Protein AF-A0A7Y2GN06-F1 (afdb_monomer)

Nearest PDB structures (foldseek):
  9jxc-assembly2_D  TM=3.161E-01  e=1.067E-01  Acinetobacter baumannii
  9k1j-assembly1_B  TM=3.223E-01  e=1.672E-01  Acinetobacter baumannii
  9jxc-assembly2_C  TM=3.190E-01  e=2.162E-01  Acinetobacter baumannii
  6mjn-assembly2_C  TM=3.374E-01  e=7.797E-01  Legionella pneumophila
  6d9n-assembly1_A  TM=2.687E-01  e=6.859E-01  Elizabethkingia anophelis NUHP1

Mean predicted aligned error: 3.83 Å

Sequence (96 aa):
MKLSEIKTHLNKLETIAFLLPNGELVPNHFHVTEVGKITKNFIDCGGTVRKEEVVNFQLWDANDYDHRLHPEKLLSIIDLSEKILEIGDLEIEVEY

Solvent-accessible surface area (backbone atoms only — not comparable to full-atom values): 5741 Å² total; per-residue (Å²): 99,37,50,66,54,52,50,58,49,36,78,72,42,86,68,68,81,51,73,44,97,90,72,48,68,56,65,69,26,40,39,78,80,45,71,45,80,48,76,51,78,47,69,51,99,85,67,56,74,47,79,49,67,35,33,38,39,35,45,44,84,51,98,46,80,86,46,62,61,44,28,68,58,54,46,54,50,49,56,50,40,31,67,74,69,68,53,70,86,31,43,54,46,78,46,115

Structure (mmCIF, N/CA/C/O backbone):
data_AF-A0A7Y2GN06-F1
#
_entry.id   AF-A0A7Y2GN06-F1
#
loop_
_atom_site.group_PDB
_atom_site.id
_atom_site.type_symbol
_atom_site.label_atom_id
_atom_site.label_alt_id
_atom_site.label_comp_id
_atom_site.label_asym_id
_atom_site.label_entity_id
_atom_site.label_seq_id
_atom_site.pdbx_PDB_ins_code
_atom_site.Cartn_x
_atom_site.Cartn_y
_atom_site.Cartn_z
_atom_site.occupancy
_atom_site.B_iso_or_equiv
_atom_site.auth_seq_id
_atom_site.auth_comp_id
_atom_site.auth_asym_id
_atom_site.auth_atom_id
_atom_site.pdbx_PDB_model_num
ATOM 1 N N . MET A 1 1 ? -8.178 -5.584 -1.508 1.00 91.94 1 MET A N 1
ATOM 2 C CA . MET A 1 1 ? -7.242 -6.723 -1.391 1.00 91.94 1 MET A CA 1
ATOM 3 C C . MET A 1 1 ? -6.280 -6.378 -0.284 1.00 91.94 1 MET A C 1
ATOM 5 O O . MET A 1 1 ? -5.927 -5.207 -0.153 1.00 91.94 1 MET A O 1
ATOM 9 N N . LYS A 1 2 ? -5.852 -7.368 0.487 1.00 97.12 2 LYS A N 1
ATOM 10 C CA . LYS A 1 2 ? -4.952 -7.157 1.615 1.00 97.12 2 LYS A CA 1
ATOM 11 C C . LYS A 1 2 ? -3.483 -7.132 1.219 1.00 97.12 2 LYS A C 1
ATOM 13 O O . LYS A 1 2 ? -3.086 -7.614 0.154 1.00 97.12 2 LYS A O 1
ATOM 18 N N . LEU A 1 3 ? -2.660 -6.627 2.134 1.00 96.94 3 LEU A N 1
ATOM 19 C CA . LEU A 1 3 ? -1.209 -6.586 1.989 1.00 96.94 3 LEU A CA 1
ATOM 20 C C . LEU A 1 3 ? -0.581 -7.979 1.824 1.00 96.94 3 LEU A C 1
ATOM 22 O O . LEU A 1 3 ? 0.253 -8.186 0.944 1.00 96.94 3 LEU A O 1
ATOM 26 N N . SER A 1 4 ? -1.028 -8.976 2.589 1.00 97.19 4 SER A N 1
ATOM 27 C CA . SER A 1 4 ? -0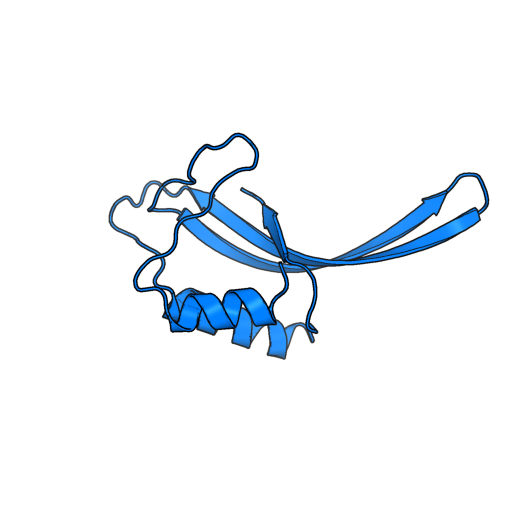.571 -10.364 2.420 1.00 97.19 4 SER A CA 1
ATOM 28 C C . SER A 1 4 ? -0.909 -10.952 1.041 1.00 97.19 4 SER A C 1
ATOM 30 O O . SER A 1 4 ? -0.113 -11.697 0.454 1.00 97.19 4 SER A O 1
ATOM 32 N N . GLU A 1 5 ? -2.065 -10.587 0.486 1.00 97.19 5 GLU A N 1
ATOM 33 C CA . GLU A 1 5 ? -2.522 -11.056 -0.822 1.00 97.19 5 GLU A CA 1
ATOM 34 C C . GLU A 1 5 ? -1.650 -10.481 -1.938 1.00 97.19 5 GLU A C 1
ATOM 36 O O . GLU A 1 5 ? -1.136 -11.241 -2.763 1.00 97.19 5 GLU A O 1
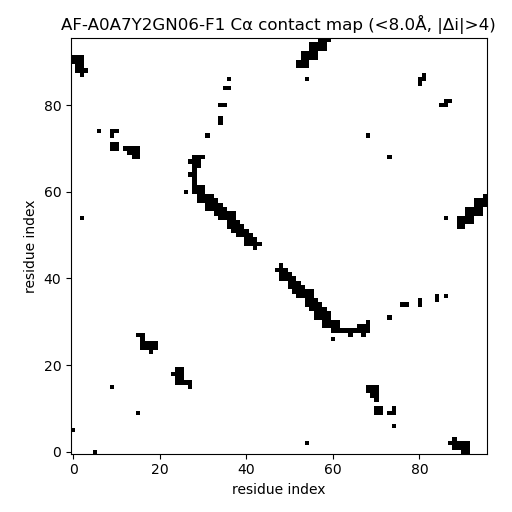ATOM 41 N N . ILE A 1 6 ? -1.401 -9.162 -1.946 1.00 95.38 6 ILE A N 1
ATOM 42 C CA . ILE A 1 6 ? -0.577 -8.553 -3.000 1.00 95.38 6 ILE A CA 1
ATOM 43 C C . ILE A 1 6 ? 0.851 -9.090 -2.963 1.00 95.38 6 ILE A C 1
ATOM 45 O O . ILE A 1 6 ? 1.399 -9.415 -4.012 1.00 95.38 6 ILE A O 1
ATOM 49 N N . LYS A 1 7 ? 1.430 -9.300 -1.773 1.00 96.69 7 LYS A N 1
ATOM 50 C CA . LYS A 1 7 ? 2.759 -9.911 -1.632 1.00 96.69 7 LYS A CA 1
ATOM 51 C C . LYS A 1 7 ? 2.787 -11.312 -2.234 1.00 96.69 7 LYS A C 1
ATOM 53 O O . LYS A 1 7 ? 3.735 -11.671 -2.931 1.00 96.69 7 LYS A O 1
ATOM 58 N N . THR A 1 8 ? 1.730 -12.096 -2.032 1.00 96.56 8 THR A N 1
ATOM 59 C CA . THR A 1 8 ? 1.600 -13.432 -2.634 1.00 96.56 8 THR A CA 1
ATOM 60 C C . THR A 1 8 ? 1.535 -13.368 -4.161 1.00 96.56 8 THR A C 1
ATOM 62 O O . THR A 1 8 ? 2.138 -14.208 -4.832 1.00 96.56 8 THR A O 1
ATOM 65 N N . HIS A 1 9 ? 0.836 -12.378 -4.723 1.00 94.94 9 HIS A N 1
ATOM 66 C CA . HIS A 1 9 ? 0.788 -12.162 -6.169 1.00 94.94 9 HIS A CA 1
ATOM 67 C C . HIS A 1 9 ? 2.137 -11.702 -6.732 1.00 94.94 9 HIS A C 1
ATOM 69 O O . HIS A 1 9 ? 2.605 -12.277 -7.711 1.00 94.94 9 HIS A O 1
ATOM 75 N N . LEU A 1 10 ? 2.797 -10.731 -6.095 1.00 95.06 10 LEU A N 1
ATOM 76 C CA . LEU A 1 10 ? 4.078 -10.179 -6.550 1.00 95.06 10 LEU A CA 1
ATOM 77 C C . LEU A 1 10 ? 5.183 -11.236 -6.638 1.00 95.06 10 LEU A C 1
ATOM 79 O O . LEU A 1 10 ? 5.987 -11.185 -7.558 1.00 95.06 10 LEU A O 1
ATOM 83 N N . ASN A 1 11 ? 5.172 -12.241 -5.759 1.00 93.00 11 ASN A N 1
ATOM 84 C CA . ASN A 1 11 ? 6.114 -13.366 -5.816 1.00 93.00 11 ASN A CA 1
ATOM 85 C C . ASN A 1 11 ? 5.933 -14.289 -7.039 1.00 93.00 11 ASN A C 1
ATOM 87 O O . ASN A 1 11 ? 6.771 -15.153 -7.280 1.00 93.00 11 ASN A O 1
ATOM 91 N N . LYS A 1 12 ? 4.825 -14.168 -7.780 1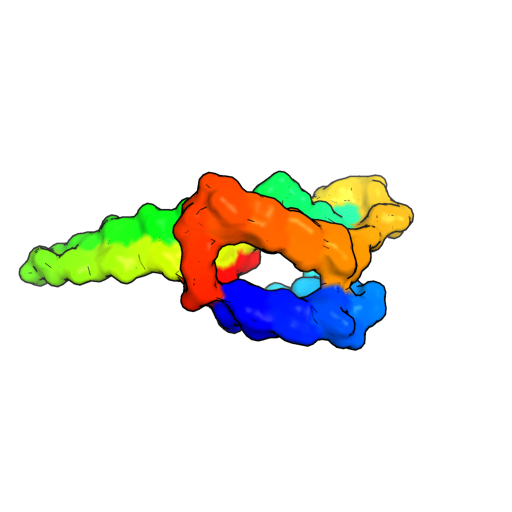.00 94.25 12 LYS A N 1
ATOM 92 C CA . LYS A 1 12 ? 4.491 -15.025 -8.932 1.00 94.25 12 LYS A CA 1
ATOM 93 C C . LYS A 1 12 ? 4.425 -14.265 -10.252 1.00 94.25 12 LYS A C 1
ATOM 95 O O . LYS A 1 12 ? 4.326 -14.889 -11.304 1.00 94.25 12 LYS A O 1
ATOM 100 N N . LEU A 1 13 ? 4.391 -12.938 -10.196 1.00 92.38 13 LEU A N 1
ATOM 101 C CA . LEU A 1 13 ? 4.265 -12.090 -11.369 1.00 92.38 13 LEU A CA 1
ATOM 102 C C . LEU A 1 13 ? 5.648 -11.791 -11.939 1.00 92.38 13 LEU A C 1
ATOM 104 O O . LEU A 1 13 ? 6.576 -11.484 -11.202 1.00 92.38 13 LEU A O 1
ATOM 108 N N . GLU A 1 14 ? 5.758 -11.804 -13.264 1.00 89.56 14 GLU A N 1
ATOM 109 C CA . GLU A 1 14 ? 6.915 -11.230 -13.964 1.00 89.56 14 GLU A CA 1
ATOM 110 C C . GLU A 1 14 ? 6.740 -9.718 -14.156 1.00 89.56 14 GLU A C 1
ATOM 112 O O . GLU A 1 14 ? 7.709 -8.963 -14.247 1.00 89.56 14 GLU A O 1
ATOM 117 N N . THR A 1 15 ? 5.486 -9.258 -14.202 1.00 89.50 15 THR A N 1
ATOM 118 C CA . THR A 1 15 ? 5.143 -7.875 -14.519 1.00 89.50 15 THR A CA 1
ATOM 119 C C . THR A 1 15 ? 3.912 -7.377 -13.771 1.00 89.50 15 THR A C 1
ATOM 121 O O . THR A 1 15 ? 2.984 -8.150 -13.540 1.00 89.50 15 THR A O 1
ATOM 124 N N . ILE A 1 16 ? 3.872 -6.076 -13.470 1.00 90.19 16 ILE A N 1
ATOM 125 C CA . ILE A 1 16 ? 2.760 -5.406 -12.779 1.00 90.19 16 ILE A CA 1
ATOM 126 C C . ILE A 1 16 ? 1.977 -4.533 -13.766 1.00 90.19 16 ILE A C 1
ATOM 128 O O . ILE A 1 16 ? 2.573 -3.905 -14.644 1.00 90.19 16 ILE A O 1
ATOM 132 N N . ALA A 1 17 ? 0.659 -4.485 -13.592 1.00 90.00 17 ALA A N 1
ATOM 133 C CA . ALA A 1 17 ? -0.231 -3.482 -14.164 1.00 90.00 17 ALA A CA 1
ATOM 134 C C . ALA A 1 17 ? -1.363 -3.203 -13.163 1.00 90.00 17 ALA A C 1
ATOM 136 O O . ALA A 1 17 ? -1.791 -4.118 -12.455 1.00 90.00 17 ALA A O 1
ATOM 137 N N . PHE A 1 18 ? -1.846 -1.963 -13.114 1.00 89.12 18 PHE A N 1
ATOM 138 C CA . PHE A 1 18 ? -2.995 -1.575 -12.296 1.00 89.12 18 PHE A CA 1
ATOM 139 C C . PHE A 1 18 ? -4.191 -1.284 -13.197 1.00 89.12 18 PHE A C 1
ATOM 141 O O . PHE A 1 18 ? -4.067 -0.557 -14.181 1.00 89.12 18 PHE A O 1
ATOM 148 N N . LEU A 1 19 ? -5.340 -1.868 -12.860 1.00 90.25 19 LEU A N 1
ATOM 149 C CA . LEU A 1 19 ? -6.610 -1.628 -13.536 1.00 90.25 19 LEU A CA 1
ATOM 150 C C . LEU A 1 19 ? -7.454 -0.695 -12.670 1.00 90.25 19 LEU A C 1
ATOM 152 O O . LEU A 1 19 ? -7.757 -1.014 -11.520 1.00 90.25 19 LEU A O 1
ATOM 156 N N . LEU A 1 20 ? -7.831 0.445 -13.231 1.00 86.88 20 LEU A N 1
ATOM 157 C CA . LEU A 1 20 ? -8.701 1.418 -12.592 1.00 86.88 20 LEU A CA 1
ATOM 158 C C . LEU A 1 20 ? -10.157 0.917 -12.569 1.00 86.88 20 LEU A C 1
ATOM 160 O O . LEU A 1 20 ? -10.552 0.108 -13.415 1.00 86.88 20 LEU A O 1
ATOM 164 N N . PRO A 1 21 ? -11.007 1.415 -11.649 1.00 87.06 21 PRO A N 1
ATOM 165 C CA . PRO A 1 21 ? -12.412 1.000 -11.562 1.00 87.06 21 PRO A CA 1
ATOM 166 C C . PRO A 1 21 ? -13.233 1.260 -12.834 1.00 87.06 21 PRO A C 1
ATOM 168 O O . PRO A 1 21 ? -14.245 0.601 -13.059 1.00 87.06 21 PRO A O 1
ATOM 171 N N . ASN A 1 22 ? -12.805 2.213 -13.668 1.00 90.25 22 ASN A N 1
ATOM 172 C CA . ASN A 1 22 ? -13.411 2.513 -14.968 1.00 90.25 22 ASN A CA 1
ATOM 173 C C . ASN A 1 22 ? -12.995 1.522 -16.081 1.00 90.25 22 ASN A C 1
ATOM 175 O O . ASN A 1 22 ? -13.508 1.616 -17.193 1.00 90.25 22 ASN A O 1
ATOM 179 N N . GLY A 1 23 ? -12.098 0.575 -15.791 1.00 92.12 23 GLY A N 1
ATOM 180 C CA . GLY A 1 23 ? -11.584 -0.416 -16.736 1.00 92.12 23 GLY A CA 1
ATOM 181 C C . GLY A 1 23 ? -10.344 0.023 -17.519 1.00 92.12 23 GLY A C 1
ATOM 182 O O . GLY A 1 23 ? -9.862 -0.747 -18.350 1.00 92.12 23 GLY A O 1
ATOM 183 N N . GLU A 1 24 ? -9.809 1.219 -17.274 1.00 90.88 24 GLU A N 1
ATOM 184 C CA . GLU A 1 24 ? -8.565 1.681 -17.895 1.00 90.88 24 GLU A CA 1
ATOM 185 C C . GLU A 1 24 ? -7.338 1.137 -17.156 1.00 90.88 24 GLU A C 1
ATOM 187 O O . GLU A 1 24 ? -7.350 0.953 -15.939 1.00 90.88 24 GLU A O 1
ATOM 192 N N . LEU A 1 25 ? -6.260 0.870 -17.893 1.00 90.06 25 LEU A N 1
ATOM 193 C CA . LEU A 1 25 ? -4.982 0.483 -17.303 1.00 90.06 25 LEU A CA 1
ATOM 194 C C . LEU A 1 25 ? -4.143 1.725 -17.020 1.00 90.06 25 LEU A C 1
ATOM 196 O O . LEU A 1 25 ? -3.976 2.574 -17.896 1.00 90.06 25 LEU A O 1
ATOM 200 N N . VAL A 1 26 ? -3.555 1.777 -15.827 1.00 88.81 26 VAL A N 1
ATOM 201 C CA . VAL A 1 26 ? -2.474 2.714 -15.518 1.00 88.81 26 VAL A CA 1
ATOM 202 C C . VAL A 1 26 ? -1.304 2.447 -16.483 1.00 88.81 26 VAL A C 1
ATOM 204 O O . VAL A 1 26 ? -0.953 1.274 -16.678 1.00 88.81 26 VAL A O 1
ATOM 207 N N . PRO A 1 27 ? -0.695 3.477 -17.103 1.00 89.31 27 PRO A N 1
ATOM 208 C CA . PRO A 1 27 ? 0.417 3.296 -18.031 1.00 89.31 27 PRO A CA 1
ATOM 209 C C . PRO A 1 27 ? 1.571 2.519 -17.403 1.00 89.31 27 PRO A C 1
ATOM 2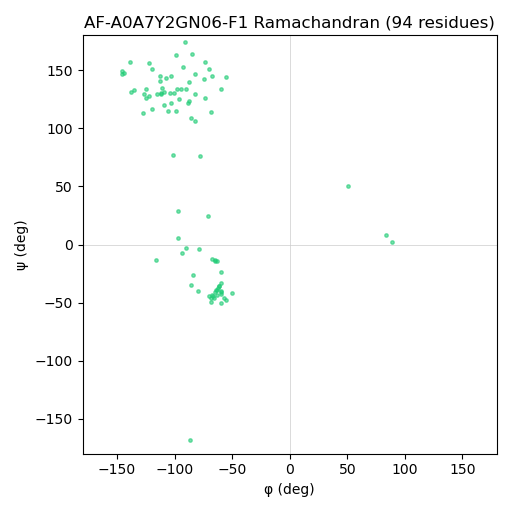11 O O . PRO A 1 27 ? 1.876 2.668 -16.226 1.00 89.31 27 PRO A O 1
ATOM 214 N N . ASN A 1 28 ? 2.247 1.681 -18.193 1.00 86.69 28 ASN A N 1
ATOM 215 C CA . ASN A 1 28 ? 3.267 0.754 -17.678 1.00 86.69 28 ASN A CA 1
ATOM 216 C C . ASN A 1 28 ? 4.494 1.437 -17.038 1.00 86.69 28 ASN A C 1
ATOM 218 O O . ASN A 1 28 ? 5.263 0.751 -16.363 1.00 86.69 28 ASN A O 1
ATOM 222 N N . HIS A 1 29 ? 4.671 2.743 -17.257 1.00 87.75 29 HIS A N 1
ATOM 223 C CA . HIS A 1 29 ? 5.744 3.579 -16.712 1.00 87.75 29 HIS A CA 1
ATOM 224 C C . HIS A 1 29 ? 5.332 4.354 -15.451 1.00 87.75 29 HIS A C 1
ATOM 226 O O . HIS A 1 29 ? 5.844 5.432 -15.151 1.00 87.75 29 HIS A O 1
ATOM 232 N N . PHE A 1 30 ? 4.393 3.800 -14.686 1.00 89.62 30 PHE A N 1
ATOM 233 C CA . PHE A 1 30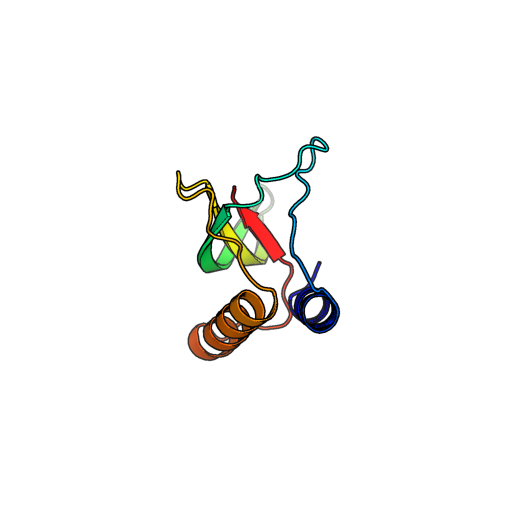 ? 4.046 4.346 -13.386 1.00 89.62 30 PHE A CA 1
ATOM 234 C C . PHE A 1 30 ? 5.175 4.136 -12.368 1.00 89.62 30 PHE A C 1
ATOM 236 O O . PHE A 1 30 ? 5.901 3.137 -12.371 1.00 89.62 30 PHE A O 1
ATOM 243 N N . HIS A 1 31 ? 5.249 5.057 -11.418 1.00 89.44 31 HIS A N 1
ATOM 244 C CA . HIS A 1 31 ? 6.089 4.969 -10.237 1.00 89.44 31 HIS A CA 1
ATOM 245 C C . HIS A 1 31 ? 5.213 4.830 -9.001 1.00 89.44 31 HIS A C 1
ATOM 247 O O . HIS A 1 31 ? 4.194 5.500 -8.892 1.00 89.44 31 HIS A O 1
ATOM 253 N N . VAL A 1 32 ? 5.635 4.001 -8.045 1.00 92.06 32 VAL A N 1
ATOM 254 C CA . VAL A 1 32 ? 5.117 4.078 -6.674 1.00 92.06 32 VAL A CA 1
ATOM 255 C C . VAL A 1 32 ? 5.954 5.120 -5.951 1.00 92.06 32 VAL A C 1
ATOM 257 O O . VAL A 1 32 ? 7.140 4.890 -5.701 1.00 92.06 32 VAL A O 1
ATOM 260 N N . THR A 1 33 ? 5.368 6.278 -5.668 1.00 92.12 33 THR A N 1
ATOM 261 C CA . THR A 1 33 ? 6.078 7.375 -5.000 1.00 92.12 33 THR A CA 1
ATOM 262 C C . THR A 1 33 ? 6.038 7.219 -3.491 1.00 92.12 33 THR A C 1
ATOM 264 O O . THR A 1 33 ? 7.015 7.538 -2.818 1.00 92.12 33 THR A O 1
ATOM 267 N N . GLU A 1 34 ? 4.928 6.700 -2.962 1.00 94.88 34 GLU A N 1
ATOM 268 C CA . GLU A 1 34 ? 4.705 6.562 -1.527 1.00 94.88 34 GLU A CA 1
ATOM 269 C C . GLU A 1 34 ? 3.924 5.283 -1.206 1.00 94.88 34 GLU A C 1
ATOM 271 O O . GLU A 1 34 ? 3.068 4.835 -1.972 1.00 94.88 34 GLU A O 1
ATOM 276 N N . VAL A 1 35 ? 4.228 4.702 -0.044 1.00 97.19 35 VAL A N 1
ATOM 277 C CA . VAL A 1 35 ? 3.423 3.657 0.594 1.00 97.19 35 VAL A CA 1
ATOM 278 C C . VAL A 1 35 ? 3.155 4.108 2.022 1.00 97.19 35 VAL A C 1
ATOM 280 O O . VAL A 1 35 ? 4.089 4.212 2.819 1.00 97.19 35 VAL A O 1
ATOM 283 N N . GLY A 1 36 ? 1.894 4.390 2.338 1.00 97.00 36 GLY A N 1
ATOM 284 C CA . GLY A 1 36 ? 1.484 4.975 3.613 1.00 97.00 36 GLY A CA 1
ATOM 285 C C . GLY A 1 36 ? 0.468 4.126 4.369 1.00 97.00 36 GLY A C 1
ATOM 286 O O . GLY A 1 36 ? -0.291 3.363 3.779 1.00 97.00 36 GLY A O 1
ATOM 287 N N . LYS A 1 37 ? 0.417 4.297 5.694 1.00 97.62 37 LYS A N 1
ATOM 288 C CA . LYS A 1 37 ? -0.683 3.817 6.541 1.00 97.62 37 LYS A CA 1
ATOM 289 C C . LYS A 1 37 ? -1.623 4.983 6.820 1.00 97.62 37 LYS A C 1
ATOM 291 O O . LYS A 1 37 ? -1.241 5.931 7.503 1.00 97.62 37 LYS A O 1
ATOM 296 N N . ILE A 1 38 ? -2.853 4.907 6.327 1.00 97.06 38 ILE A N 1
ATOM 297 C CA . ILE A 1 38 ? -3.870 5.934 6.555 1.00 97.06 38 ILE A CA 1
ATOM 298 C C . ILE A 1 38 ? -4.806 5.462 7.663 1.00 97.06 38 ILE A C 1
ATOM 300 O O . ILE A 1 38 ? -5.318 4.347 7.628 1.00 97.06 38 ILE A O 1
ATOM 304 N N . THR A 1 39 ? -5.038 6.322 8.656 1.00 97.19 39 THR A N 1
ATOM 305 C CA . THR A 1 39 ? -6.025 6.097 9.719 1.00 97.19 39 THR A CA 1
ATOM 306 C C . THR A 1 39 ? -7.067 7.202 9.681 1.00 97.19 39 THR A C 1
ATOM 308 O O . THR A 1 39 ? -6.750 8.366 9.923 1.00 97.19 39 THR A O 1
ATOM 311 N N . LYS A 1 40 ? -8.321 6.845 9.410 1.00 96.62 40 LYS A N 1
ATOM 312 C CA . LYS A 1 40 ? -9.454 7.775 9.404 1.00 96.62 40 LYS A CA 1
ATOM 313 C C . LYS A 1 40 ? -10.373 7.444 10.576 1.00 96.62 40 LYS A C 1
ATOM 315 O O . LYS A 1 40 ? -10.746 6.290 10.781 1.00 96.62 40 LYS A O 1
ATOM 320 N N . ASN A 1 41 ? -10.742 8.461 11.348 1.00 97.75 41 ASN A N 1
ATOM 321 C CA . ASN A 1 41 ? -11.757 8.351 12.393 1.00 97.75 41 ASN A CA 1
ATOM 322 C C . ASN A 1 41 ? -12.974 9.161 11.959 1.00 97.75 41 ASN A C 1
ATOM 324 O O . ASN A 1 41 ? -12.850 10.326 11.589 1.00 97.75 41 ASN A O 1
ATOM 328 N N . PHE A 1 42 ? -14.139 8.537 12.011 1.00 97.75 42 PHE A N 1
ATOM 329 C CA . PHE A 1 42 ? -15.407 9.116 11.606 1.00 97.75 42 PHE A CA 1
ATOM 330 C C . PHE A 1 42 ? -16.357 9.149 12.795 1.00 97.75 42 PHE A C 1
ATOM 332 O O . PHE A 1 42 ? -16.295 8.277 13.663 1.00 97.75 42 PHE A O 1
ATOM 339 N N . ILE A 1 43 ? -17.262 10.121 12.791 1.00 98.12 43 ILE A N 1
ATOM 340 C CA . ILE A 1 43 ? -18.404 10.188 13.697 1.00 98.12 43 ILE A CA 1
ATOM 341 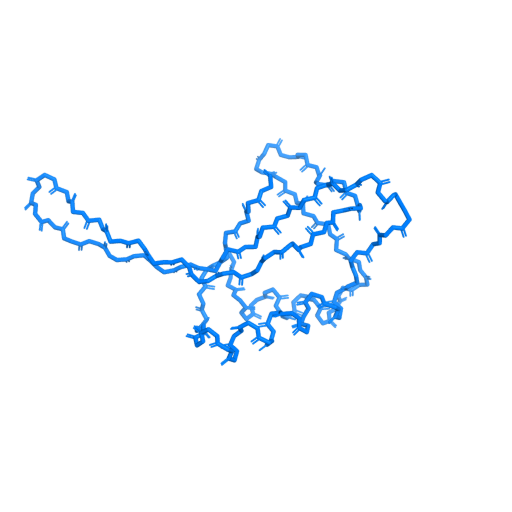C C . ILE A 1 43 ? -19.643 10.556 12.883 1.00 98.12 43 ILE A C 1
ATOM 343 O O . ILE A 1 43 ? -19.583 11.452 12.039 1.00 98.12 43 ILE A O 1
ATOM 347 N N . ASP A 1 44 ? -20.741 9.836 13.088 1.00 96.81 44 ASP A N 1
ATOM 348 C CA . ASP A 1 44 ? -22.017 10.148 12.443 1.00 96.81 44 ASP A CA 1
ATOM 349 C C . ASP A 1 44 ? -22.878 11.104 13.291 1.00 96.81 44 ASP A C 1
ATOM 351 O O . ASP A 1 44 ? -22.543 11.446 14.428 1.00 96.81 44 ASP A O 1
ATOM 355 N N . CYS A 1 45 ? -24.013 11.551 12.745 1.00 96.69 45 CYS A N 1
ATOM 356 C CA . CYS A 1 45 ? -24.941 12.431 13.461 1.00 96.69 45 CYS A CA 1
ATOM 357 C C . CYS A 1 45 ? -25.598 11.777 14.693 1.00 96.69 45 CYS A C 1
ATOM 359 O O . CYS A 1 45 ? -26.163 12.491 15.519 1.00 96.69 45 CYS A O 1
ATOM 361 N N . GLY A 1 46 ? -25.516 10.448 14.829 1.00 97.56 46 GLY A N 1
ATOM 362 C CA . GLY A 1 46 ? -25.958 9.684 15.997 1.00 97.56 46 GLY A CA 1
ATOM 363 C C . GLY A 1 46 ? -24.872 9.491 17.061 1.00 97.56 46 GLY A C 1
ATOM 364 O O . GLY A 1 46 ? -25.158 8.934 18.119 1.00 97.56 46 GLY A O 1
ATOM 365 N N . GLY A 1 47 ? -23.643 9.956 16.812 1.00 97.38 47 GLY A N 1
ATOM 366 C CA . GLY A 1 47 ? -22.506 9.819 17.719 1.00 97.38 47 GLY A CA 1
ATOM 367 C C . GLY A 1 47 ? -21.763 8.483 17.617 1.00 97.38 47 GLY A C 1
ATOM 368 O O . GLY A 1 47 ? -20.882 8.223 18.438 1.00 97.38 47 GLY A O 1
ATOM 369 N N . THR A 1 48 ? -22.073 7.633 16.633 1.00 98.00 48 THR A N 1
ATOM 370 C CA . THR A 1 48 ? -21.343 6.376 16.422 1.00 98.00 48 THR A CA 1
ATOM 371 C C . THR A 1 48 ? -19.972 6.676 15.832 1.00 98.00 48 THR A C 1
ATOM 373 O O . THR A 1 48 ? -19.861 7.333 14.795 1.00 98.00 48 THR A O 1
ATOM 376 N N . VAL A 1 49 ? -18.921 6.166 16.476 1.00 97.81 49 VAL A N 1
ATOM 377 C CA . VAL A 1 49 ? -17.538 6.315 16.012 1.00 97.81 49 VAL A CA 1
ATOM 378 C C . VAL A 1 49 ? -17.133 5.109 15.172 1.00 97.81 49 VAL A C 1
ATOM 380 O O . VAL A 1 49 ? -17.335 3.964 15.573 1.00 97.81 49 VAL A O 1
ATOM 383 N N . ARG A 1 50 ? -16.505 5.366 14.023 1.00 97.62 50 ARG A N 1
ATOM 384 C CA . ARG A 1 50 ? -15.906 4.343 13.158 1.00 97.62 50 ARG A CA 1
ATOM 385 C C . ARG A 1 50 ? -14.440 4.671 12.915 1.00 97.62 50 ARG A C 1
ATOM 387 O O . ARG A 1 50 ? -14.115 5.804 12.574 1.00 97.62 50 ARG A O 1
ATOM 394 N N . LYS A 1 51 ? -13.571 3.672 13.046 1.00 97.19 51 LYS A N 1
ATOM 395 C CA . LYS A 1 51 ? -12.151 3.768 12.705 1.00 97.19 51 LYS A CA 1
ATOM 396 C C . LYS A 1 51 ? -11.870 2.915 11.474 1.00 97.19 51 LYS A C 1
ATOM 398 O O . LYS A 1 51 ? -12.330 1.780 11.397 1.00 97.19 51 LYS A O 1
ATOM 403 N N . GLU A 1 52 ? -11.123 3.471 10.538 1.00 96.62 52 GLU A N 1
ATOM 404 C CA . GLU A 1 52 ? -10.707 2.823 9.300 1.00 96.62 52 GLU A CA 1
ATOM 405 C C . GLU A 1 52 ? -9.185 2.926 9.196 1.00 96.62 52 GLU A C 1
ATOM 407 O O . GLU A 1 52 ? -8.624 4.008 9.381 1.00 96.62 52 GLU A O 1
ATOM 412 N N . GLU A 1 53 ? -8.524 1.797 8.948 1.00 97.75 53 GLU A N 1
ATOM 413 C CA . GLU A 1 53 ? -7.085 1.726 8.695 1.00 97.75 53 GLU A CA 1
ATOM 414 C C . GLU A 1 53 ? -6.847 1.015 7.367 1.00 97.75 53 GLU A C 1
ATOM 416 O O . GLU A 1 53 ? -7.325 -0.102 7.167 1.00 97.75 53 GLU A O 1
ATOM 421 N N . VAL A 1 54 ? -6.103 1.666 6.478 1.00 97.94 54 VAL A N 1
ATOM 422 C CA . VAL A 1 54 ? -5.791 1.166 5.134 1.00 97.94 54 VAL A CA 1
ATOM 423 C C . VAL A 1 54 ? -4.338 1.459 4.784 1.00 97.94 54 VAL A C 1
ATOM 425 O O . VAL A 1 54 ? -3.714 2.365 5.345 1.00 97.94 54 VAL A O 1
ATOM 428 N N . VAL A 1 55 ? -3.800 0.689 3.847 1.00 98.12 55 VAL A N 1
ATOM 429 C CA . VAL A 1 55 ? -2.512 0.951 3.206 1.00 98.12 55 VAL A CA 1
ATOM 430 C C . VAL A 1 55 ? -2.776 1.673 1.902 1.00 98.12 55 VAL A C 1
ATOM 432 O O . VAL A 1 55 ? -3.521 1.172 1.073 1.00 98.12 55 VAL A O 1
ATOM 435 N N . ASN A 1 56 ? -2.167 2.831 1.706 1.00 97.25 56 ASN A N 1
ATOM 436 C CA . ASN A 1 56 ? -2.278 3.584 0.467 1.00 97.25 56 ASN A CA 1
ATOM 437 C C . ASN A 1 56 ? -1.000 3.423 -0.355 1.00 97.25 56 ASN A C 1
ATOM 439 O O . ASN A 1 56 ? 0.099 3.585 0.182 1.00 97.25 56 ASN A O 1
ATOM 443 N N . PHE A 1 57 ? -1.152 3.091 -1.635 1.00 95.75 57 PHE A N 1
ATOM 444 C CA . PHE A 1 57 ? -0.085 3.166 -2.628 1.00 95.75 57 PHE A CA 1
ATOM 445 C C . PHE A 1 57 ? -0.344 4.368 -3.528 1.00 95.75 57 PHE A C 1
ATOM 447 O O . PHE A 1 57 ? -1.316 4.362 -4.284 1.00 95.75 57 PHE A O 1
ATOM 454 N N . GLN A 1 58 ? 0.544 5.357 -3.471 1.00 95.12 58 GLN A N 1
ATOM 455 C CA . GLN A 1 58 ? 0.489 6.504 -4.365 1.00 95.12 58 GLN A CA 1
ATOM 456 C C . GLN A 1 58 ? 1.270 6.193 -5.639 1.00 95.12 58 GLN A C 1
ATOM 458 O O . GLN A 1 58 ? 2.467 5.883 -5.597 1.00 95.12 58 GLN A O 1
ATOM 463 N N . LEU A 1 59 ? 0.573 6.268 -6.765 1.00 92.19 59 LEU A N 1
ATOM 464 C CA . LEU A 1 59 ? 1.094 6.069 -8.102 1.00 92.19 59 LEU A CA 1
ATOM 465 C C . LEU A 1 59 ? 1.270 7.420 -8.799 1.00 92.19 59 LEU A C 1
ATOM 467 O O . LEU A 1 59 ? 0.480 8.339 -8.617 1.00 92.19 59 LEU A O 1
ATOM 471 N N . TRP A 1 60 ? 2.304 7.531 -9.623 1.00 87.69 60 TRP A N 1
ATOM 472 C CA . TRP A 1 60 ? 2.556 8.701 -10.457 1.00 87.69 60 TRP A CA 1
ATOM 473 C C . TRP A 1 60 ? 3.002 8.266 -11.850 1.00 87.69 60 TRP A C 1
ATOM 475 O O . TRP A 1 60 ? 3.908 7.442 -11.980 1.00 87.69 60 TRP A O 1
ATOM 485 N N . ASP A 1 61 ? 2.398 8.837 -12.887 1.00 80.38 61 ASP A N 1
ATOM 486 C CA . ASP A 1 61 ? 2.843 8.680 -14.271 1.00 80.38 61 ASP A CA 1
ATOM 487 C C . ASP A 1 61 ? 3.986 9.669 -14.553 1.00 80.38 61 ASP A C 1
ATOM 489 O O . ASP A 1 61 ? 3.793 10.887 -14.594 1.00 80.38 61 ASP A O 1
ATOM 493 N N . ALA A 1 62 ? 5.217 9.164 -14.646 1.00 72.38 62 ALA A N 1
ATOM 494 C CA . ALA A 1 62 ? 6.362 9.985 -15.026 1.00 72.38 62 ALA A CA 1
ATOM 495 C C . ALA A 1 62 ? 6.588 9.903 -16.537 1.00 72.38 62 ALA A C 1
ATOM 497 O O . ALA A 1 62 ? 6.374 8.866 -17.145 1.00 72.38 62 ALA A O 1
ATOM 498 N N . ASN A 1 63 ? 7.173 10.939 -17.141 1.00 74.56 63 ASN A N 1
ATOM 499 C CA . ASN A 1 63 ? 7.569 10.914 -18.558 1.00 74.56 63 ASN A CA 1
ATOM 500 C C . ASN A 1 63 ? 8.787 9.996 -18.855 1.00 74.56 63 ASN A C 1
ATOM 502 O O . ASN A 1 63 ? 9.516 10.236 -19.818 1.00 74.56 63 ASN A O 1
ATOM 506 N N . ASP A 1 64 ? 9.042 8.987 -18.018 1.00 74.25 64 ASP A N 1
ATOM 507 C CA . ASP A 1 64 ? 10.131 8.015 -18.143 1.00 74.25 64 ASP A CA 1
ATOM 508 C C . ASP A 1 64 ? 9.599 6.690 -18.709 1.00 74.25 64 ASP A C 1
ATOM 510 O O . ASP A 1 64 ? 9.374 5.710 -18.002 1.00 74.25 64 ASP A O 1
ATOM 514 N N . TYR A 1 65 ? 9.373 6.676 -20.022 1.00 66.75 65 TYR A N 1
ATOM 515 C CA . TYR A 1 65 ? 8.730 5.571 -20.740 1.00 66.75 65 TYR A CA 1
ATOM 516 C C . TYR A 1 65 ? 9.528 4.252 -20.738 1.00 66.75 65 TYR A C 1
ATOM 518 O O . TYR A 1 65 ? 8.959 3.212 -21.076 1.00 66.75 65 TYR A O 1
ATOM 526 N N . ASP A 1 66 ? 10.809 4.283 -20.353 1.00 71.06 66 ASP A N 1
ATOM 527 C CA . ASP A 1 66 ? 11.676 3.101 -20.265 1.00 71.06 66 ASP A CA 1
ATOM 528 C C . ASP A 1 66 ? 11.696 2.484 -18.853 1.00 71.06 66 ASP A C 1
ATOM 530 O O . ASP A 1 66 ? 12.242 1.392 -18.654 1.00 71.06 66 ASP A O 1
ATOM 534 N N . HIS A 1 67 ? 11.081 3.136 -17.861 1.00 71.81 67 HIS A N 1
ATOM 535 C CA . HIS A 1 67 ? 11.023 2.624 -16.498 1.00 71.81 67 HIS A CA 1
ATOM 536 C C . HIS A 1 67 ? 9.818 1.709 -16.307 1.00 71.81 67 HIS A C 1
ATOM 538 O O . HIS A 1 67 ? 8.676 2.117 -16.479 1.00 71.81 67 HIS A O 1
ATOM 544 N N . ARG A 1 68 ? 10.050 0.470 -15.867 1.00 83.38 68 ARG A N 1
ATOM 545 C CA . ARG A 1 68 ? 8.982 -0.427 -15.416 1.00 83.38 68 ARG A CA 1
ATOM 546 C C . ARG A 1 68 ? 9.241 -0.860 -13.987 1.00 83.38 68 ARG A C 1
ATOM 548 O O . ARG A 1 68 ? 10.301 -1.406 -13.681 1.00 83.38 68 ARG A O 1
ATOM 555 N N . LEU A 1 69 ? 8.249 -0.688 -13.117 1.00 88.12 69 LEU A N 1
ATOM 556 C CA . LEU A 1 69 ? 8.354 -1.194 -11.757 1.00 88.12 69 LEU A CA 1
ATOM 557 C C . LEU A 1 69 ? 8.325 -2.730 -11.752 1.00 88.12 69 LEU A C 1
ATOM 559 O O . LEU A 1 69 ? 7.313 -3.358 -12.074 1.00 88.12 69 LEU A O 1
ATOM 563 N N . HIS A 1 70 ? 9.441 -3.337 -11.358 1.00 92.12 70 HIS A N 1
ATOM 564 C CA . HIS A 1 70 ? 9.534 -4.783 -11.186 1.00 92.12 70 HIS A CA 1
ATOM 565 C C . HIS A 1 70 ? 8.810 -5.251 -9.905 1.00 92.12 70 HIS A C 1
ATOM 567 O O . HIS A 1 70 ? 8.927 -4.586 -8.869 1.00 92.12 70 HIS A O 1
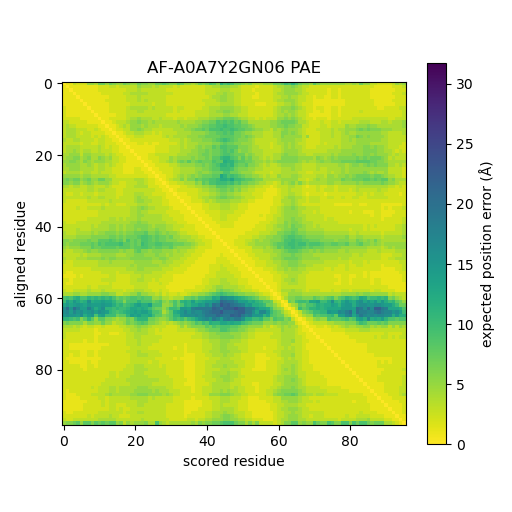ATOM 573 N N . PRO A 1 71 ? 8.129 -6.417 -9.925 1.00 94.25 71 PRO A N 1
ATOM 574 C CA . PRO A 1 71 ? 7.451 -6.993 -8.755 1.00 94.25 71 PRO A CA 1
ATOM 575 C C . PRO A 1 71 ? 8.320 -7.080 -7.495 1.00 94.25 71 PRO A C 1
ATOM 577 O O . PRO A 1 71 ? 7.873 -6.702 -6.414 1.00 94.25 71 P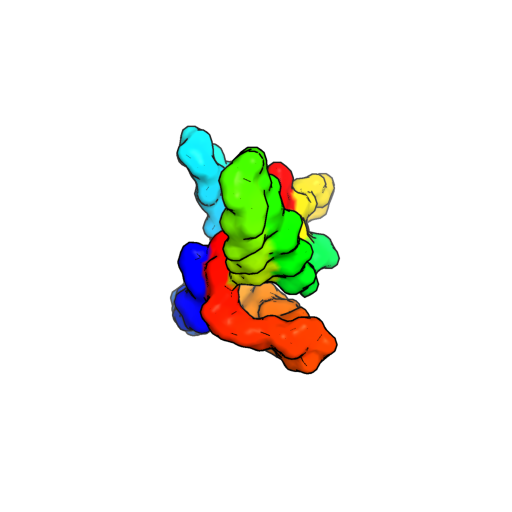RO A O 1
ATOM 580 N N . GLU A 1 72 ? 9.584 -7.482 -7.639 1.00 94.56 72 GLU A N 1
ATOM 581 C CA . GLU A 1 72 ? 10.552 -7.573 -6.535 1.00 94.56 72 GLU A CA 1
ATOM 582 C C . GLU A 1 72 ? 10.823 -6.218 -5.865 1.00 94.56 72 GLU A C 1
ATOM 584 O O . GLU A 1 72 ? 10.991 -6.128 -4.644 1.00 94.56 72 GLU A O 1
ATOM 589 N N . LYS A 1 73 ? 10.839 -5.140 -6.660 1.00 93.12 73 LYS A N 1
ATOM 590 C CA . LYS A 1 73 ? 11.061 -3.786 -6.155 1.00 93.12 73 LYS A CA 1
ATOM 591 C C . LYS A 1 73 ? 9.863 -3.313 -5.341 1.00 93.12 73 LYS A C 1
ATOM 593 O O . LYS A 1 73 ? 10.068 -2.771 -4.257 1.00 93.12 73 LYS A O 1
ATOM 598 N N . LEU A 1 74 ? 8.642 -3.545 -5.829 1.00 94.81 74 LEU A N 1
ATOM 599 C CA . LEU A 1 74 ? 7.429 -3.221 -5.078 1.00 94.81 74 LEU A CA 1
ATOM 600 C C . LEU A 1 74 ? 7.341 -4.042 -3.787 1.00 94.81 74 LEU A C 1
ATOM 602 O O . LEU A 1 74 ? 7.079 -3.477 -2.730 1.00 94.81 74 LEU A O 1
ATOM 606 N N . LEU A 1 75 ? 7.640 -5.343 -3.848 1.00 96.75 75 LEU A N 1
ATOM 607 C CA . LEU A 1 75 ? 7.673 -6.211 -2.670 1.00 96.75 75 LEU A CA 1
ATOM 608 C C . LEU A 1 75 ? 8.646 -5.679 -1.605 1.00 96.75 75 LEU A C 1
ATOM 610 O O . LEU A 1 75 ? 8.270 -5.547 -0.445 1.00 96.75 75 LEU A O 1
ATOM 614 N N . SER A 1 76 ? 9.852 -5.273 -2.015 1.00 96.00 76 SER A N 1
ATOM 615 C CA . SER A 1 76 ? 10.855 -4.693 -1.110 1.00 96.00 76 SER A CA 1
ATOM 616 C C . SER A 1 76 ? 10.396 -3.380 -0.462 1.00 96.00 76 SER A C 1
ATOM 618 O O . SER A 1 76 ? 10.709 -3.125 0.700 1.00 96.00 76 SER A O 1
ATOM 620 N N . ILE A 1 77 ? 9.678 -2.528 -1.206 1.00 96.00 77 ILE A N 1
ATOM 621 C CA . ILE A 1 77 ? 9.114 -1.278 -0.670 1.00 96.00 77 ILE A CA 1
ATOM 622 C C . ILE A 1 77 ? 8.014 -1.596 0.348 1.00 96.00 77 ILE A C 1
ATOM 624 O O . ILE A 1 77 ? 8.006 -1.005 1.423 1.00 96.00 77 ILE A O 1
ATOM 628 N N . ILE A 1 78 ? 7.135 -2.557 0.047 1.00 97.12 78 ILE A N 1
ATOM 629 C CA . ILE A 1 78 ? 6.076 -3.004 0.961 1.00 97.12 78 ILE A CA 1
ATOM 630 C C . ILE A 1 78 ? 6.677 -3.533 2.265 1.00 97.12 78 ILE A C 1
ATOM 632 O O . ILE A 1 78 ? 6.296 -3.059 3.332 1.00 97.12 78 ILE A O 1
ATOM 636 N N . ASP A 1 79 ? 7.657 -4.439 2.189 1.00 97.25 79 ASP A N 1
ATOM 637 C CA . ASP A 1 79 ? 8.312 -5.015 3.370 1.00 97.25 79 ASP A CA 1
ATOM 638 C C . ASP A 1 79 ? 8.979 -3.935 4.241 1.00 97.25 79 ASP A C 1
ATOM 640 O O . ASP A 1 79 ? 8.920 -3.974 5.475 1.00 97.25 79 ASP A O 1
ATOM 644 N N . LEU A 1 80 ? 9.615 -2.947 3.602 1.00 97.75 80 LEU A N 1
ATOM 645 C CA . LEU A 1 80 ? 10.232 -1.820 4.295 1.00 97.75 80 LEU A CA 1
ATOM 646 C C . LEU A 1 80 ? 9.179 -0.950 4.996 1.00 97.75 80 LEU A C 1
ATOM 648 O O . LEU A 1 80 ? 9.357 -0.610 6.168 1.00 97.75 80 LEU A O 1
ATOM 652 N N . SER A 1 81 ? 8.088 -0.616 4.305 1.00 97.31 81 SER A N 1
ATOM 653 C CA . SER A 1 81 ? 6.992 0.183 4.855 1.00 97.31 81 SER A CA 1
ATOM 654 C C . SER A 1 81 ? 6.263 -0.537 5.985 1.00 97.31 81 SER A C 1
ATOM 656 O O . SER A 1 81 ? 5.997 0.088 7.007 1.00 97.31 81 SER A O 1
ATOM 658 N N . GLU A 1 82 ? 6.010 -1.845 5.869 1.00 97.25 82 GLU A N 1
ATOM 659 C CA . GLU A 1 82 ? 5.434 -2.662 6.948 1.00 97.25 82 GLU A CA 1
ATOM 660 C C . GLU A 1 82 ? 6.265 -2.571 8.221 1.00 97.25 82 GLU A C 1
ATOM 662 O O . GLU A 1 82 ? 5.733 -2.317 9.304 1.00 97.25 82 GLU A O 1
ATOM 667 N N . LYS A 1 83 ? 7.584 -2.730 8.079 1.00 97.50 83 LYS A N 1
ATOM 668 C CA . LYS A 1 83 ? 8.515 -2.694 9.202 1.00 97.50 83 LYS A CA 1
ATOM 669 C C . LYS A 1 83 ? 8.609 -1.312 9.846 1.00 97.50 83 LYS A C 1
ATOM 671 O O . LYS A 1 83 ? 8.670 -1.230 11.067 1.00 97.50 83 LYS A O 1
ATOM 676 N N . ILE A 1 84 ? 8.701 -0.248 9.047 1.00 98.06 84 ILE A N 1
ATOM 677 C CA . ILE A 1 84 ? 8.933 1.113 9.559 1.00 98.06 84 ILE A CA 1
ATOM 678 C C . ILE A 1 84 ? 7.646 1.740 10.101 1.00 98.06 84 ILE A C 1
ATOM 680 O O . ILE A 1 84 ? 7.691 2.420 11.122 1.00 98.06 84 ILE A O 1
ATOM 684 N N . LEU A 1 85 ? 6.515 1.532 9.426 1.00 97.56 85 LEU A N 1
ATOM 685 C CA . LEU A 1 85 ? 5.232 2.159 9.765 1.00 97.56 85 LEU A CA 1
ATOM 686 C C . LEU A 1 85 ? 4.328 1.254 10.617 1.00 97.56 85 LEU A C 1
ATOM 688 O O . LEU A 1 85 ? 3.178 1.616 10.873 1.00 97.56 85 LEU A O 1
ATOM 692 N N . GLU A 1 86 ? 4.831 0.088 11.038 1.00 97.19 86 GLU A N 1
ATOM 693 C CA . GLU A 1 86 ? 4.104 -0.900 11.846 1.00 97.19 86 GLU A CA 1
ATOM 694 C C . GLU A 1 86 ? 2.730 -1.225 11.232 1.00 97.19 86 GLU A C 1
ATOM 696 O O . GLU A 1 86 ? 1.661 -1.132 11.855 1.00 97.19 86 GLU A O 1
ATOM 701 N N . ILE A 1 87 ? 2.760 -1.538 9.937 1.00 97.25 87 ILE A N 1
ATOM 702 C CA . ILE A 1 87 ? 1.567 -1.869 9.161 1.00 97.25 87 ILE A CA 1
ATOM 703 C C . ILE A 1 87 ? 1.234 -3.343 9.395 1.00 97.25 87 ILE A C 1
ATOM 705 O O . ILE A 1 87 ? 2.098 -4.208 9.293 1.00 97.25 87 ILE A O 1
ATOM 709 N N . GLY A 1 88 ? -0.026 -3.621 9.732 1.00 95.94 88 GLY A N 1
ATOM 710 C CA . GLY A 1 88 ? -0.550 -4.985 9.787 1.00 95.94 88 GLY A CA 1
ATOM 711 C C . GLY A 1 88 ? -1.075 -5.465 8.431 1.00 95.94 88 GLY A C 1
ATOM 712 O O . GLY A 1 88 ? -0.921 -4.808 7.406 1.00 95.94 88 GLY A O 1
ATOM 713 N N . ASP A 1 89 ? -1.784 -6.591 8.437 1.00 97.75 89 ASP A N 1
ATOM 714 C CA . ASP A 1 89 ? -2.466 -7.108 7.245 1.00 97.75 89 ASP A CA 1
ATOM 715 C C . ASP A 1 89 ? -3.775 -6.337 6.973 1.00 97.75 89 ASP A C 1
ATOM 717 O O . ASP A 1 89 ? -4.878 -6.784 7.306 1.00 97.75 89 ASP A O 1
ATOM 721 N N . LEU A 1 90 ? -3.619 -5.129 6.430 1.00 98.06 90 LEU A N 1
ATOM 722 C CA . LEU A 1 90 ? -4.683 -4.167 6.135 1.00 98.06 90 LEU A CA 1
ATOM 723 C C . LEU A 1 90 ? -5.104 -4.214 4.657 1.00 98.06 90 LEU A C 1
ATOM 725 O O . LEU A 1 90 ? -4.374 -4.722 3.802 1.00 98.06 90 LEU A O 1
ATOM 729 N N . GLU A 1 91 ? -6.280 -3.654 4.365 1.00 97.88 91 GLU A N 1
ATOM 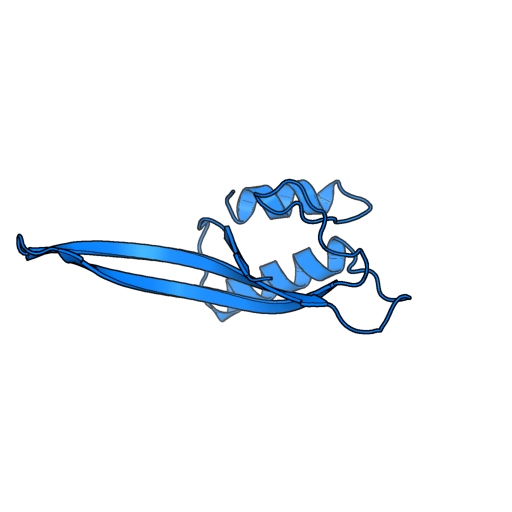730 C CA . GLU A 1 91 ? -6.743 -3.425 2.992 1.00 97.88 91 GLU A CA 1
ATOM 731 C C . GLU A 1 91 ? -5.889 -2.368 2.289 1.00 97.88 91 GLU A C 1
ATOM 733 O O . GLU A 1 91 ? -5.443 -1.401 2.910 1.00 97.88 91 GLU A O 1
ATOM 738 N N . ILE A 1 92 ? -5.692 -2.556 0.985 1.00 96.06 92 ILE A N 1
ATOM 739 C CA . ILE A 1 92 ? -4.959 -1.634 0.122 1.00 96.06 92 ILE A CA 1
ATOM 740 C C . ILE A 1 92 ? -5.934 -0.734 -0.633 1.00 96.06 92 ILE A C 1
ATOM 742 O O . ILE A 1 92 ? -6.883 -1.212 -1.259 1.00 96.06 92 ILE A O 1
ATOM 746 N N . GLU A 1 93 ? -5.623 0.555 -0.641 1.00 95.12 93 GLU A N 1
ATOM 747 C CA . GLU A 1 93 ? -6.166 1.567 -1.536 1.00 95.12 93 GLU A CA 1
ATOM 748 C C . GLU A 1 93 ? -5.049 2.057 -2.468 1.00 95.12 93 GLU A C 1
ATOM 750 O O . GLU A 1 93 ? -3.880 2.133 -2.082 1.00 95.12 93 GLU A O 1
ATOM 755 N N . VAL A 1 94 ? -5.404 2.376 -3.709 1.00 92.81 94 VAL A N 1
ATOM 756 C CA . VAL A 1 94 ? -4.477 2.934 -4.699 1.00 92.81 94 VAL A CA 1
ATOM 757 C C . VAL A 1 94 ? -4.934 4.345 -5.027 1.00 92.81 94 VAL A C 1
ATOM 759 O O . VAL A 1 94 ? -6.107 4.557 -5.335 1.00 92.81 94 VAL A O 1
ATOM 762 N N . GLU A 1 95 ? -4.004 5.287 -4.963 1.00 91.50 95 GLU A N 1
ATOM 763 C CA . GLU A 1 95 ? -4.181 6.670 -5.392 1.00 91.50 95 GLU A CA 1
ATOM 764 C C . GLU A 1 95 ? -3.355 6.875 -6.662 1.00 91.50 95 GLU A C 1
ATOM 766 O O . GLU A 1 95 ? -2.153 6.626 -6.651 1.00 91.50 95 GLU A O 1
ATOM 771 N N . TYR A 1 96 ? -4.012 7.238 -7.765 1.00 85.81 96 TYR A N 1
ATOM 772 C CA . TYR A 1 96 ? -3.418 7.450 -9.088 1.00 85.81 96 TYR A CA 1
ATOM 773 C C . TYR A 1 96 ? -3.991 8.723 -9.706 1.00 85.81 96 TYR A C 1
ATOM 775 O O . TYR A 1 96 ? -5.237 8.869 -9.656 1.00 85.81 96 TYR A O 1
#

Radius of gyration: 15.23 Å; Cα contacts (8 Å, |Δi|>4): 153; chains: 1; bounding box: 38×28×38 Å

pLDDT: mean 92.75, std 6.66, range [66.75, 98.12]

Secondary structure (DSSP, 8-state):
-BHHHHHHHHTT-SS---B-TTSPBPPTTEEEEEEEEEEEEEE-TT--EEEEEEEEEEEEE-S-TT----HHHHHHHHHHHHHHHT--SPEEEEE-

Foldseek 3Di:
DWPVVLLVVLVVDQADWDADPVRDIDQQQKDQPDWDWDWDWDADPVGDIDIAIEIETEIDRDPCNVDGDRSVNVSVRSVVCCVPVVDDGHHYDYHD